Protein AF-A0A7J7LXD3-F1 (afdb_monomer_lite)

Organism: NCBI:txid39325

Secondary structure (DSSP, 8-state):
-HHHH-HHHHHHHHHHHHHHHHHTT-GGGGHHHHHHHHHHHHHTT-HHHHHHHHHHHHHHHHHTT--S-S---

Radius of gyration: 12.21 Å; chains: 1; bounding box: 26×20×30 Å

Foldseek 3Di:
DCCVVPVVVLLVVLVVVCVVCVVVVNNVVSLVSLVVNLVSCVVVVVVVVSVVSVVVNVVSCVSVVPPDPPPDD

Structure (mmCIF, N/CA/C/O backbone):
data_AF-A0A7J7LXD3-F1
#
_entry.id   AF-A0A7J7LXD3-F1
#
loop_
_atom_site.group_PDB
_atom_site.id
_atom_site.type_symbol
_atom_site.label_atom_id
_atom_site.label_alt_id
_atom_site.label_comp_id
_atom_site.label_asym_id
_atom_site.label_entity_id
_atom_site.label_seq_id
_atom_site.pdbx_PDB_ins_code
_atom_site.Cartn_x
_atom_site.Cartn_y
_atom_site.Cartn_z
_atom_site.occupancy
_atom_site.B_iso_or_equiv
_atom_site.auth_seq_id
_atom_site.auth_comp_id
_atom_site.auth_asym_id
_atom_site.auth_atom_id
_atom_site.pdbx_PDB_model_num
ATOM 1 N N . ALA A 1 1 ? -16.432 -9.745 5.451 1.00 81.56 1 ALA A N 1
ATOM 2 C CA . ALA A 1 1 ? -15.070 -10.147 5.030 1.00 81.56 1 ALA A CA 1
ATOM 3 C C . ALA A 1 1 ? -14.113 -10.020 6.219 1.00 81.56 1 ALA A C 1
ATOM 5 O O . ALA A 1 1 ? -14.551 -9.534 7.256 1.00 81.56 1 ALA A O 1
ATOM 6 N N . LEU A 1 2 ? -12.842 -10.443 6.103 1.00 91.88 2 LEU A N 1
ATOM 7 C CA . LEU A 1 2 ? -11.856 -10.281 7.190 1.00 91.88 2 LEU A CA 1
ATOM 8 C C . LEU A 1 2 ? -11.736 -8.812 7.630 1.00 91.88 2 LEU A C 1
ATOM 10 O O . LEU A 1 2 ? -11.686 -8.549 8.826 1.00 91.88 2 LEU A O 1
ATOM 14 N N . GLU A 1 3 ? -11.801 -7.882 6.672 1.00 94.75 3 GLU A N 1
ATOM 15 C CA . GLU A 1 3 ? -11.817 -6.428 6.893 1.00 94.75 3 GLU A CA 1
ATOM 16 C C . GLU A 1 3 ? -12.873 -5.964 7.908 1.00 94.75 3 GLU A C 1
ATOM 18 O O . GLU A 1 3 ? -12.624 -5.020 8.646 1.00 94.75 3 GLU A O 1
ATOM 23 N N . ASP A 1 4 ? -14.039 -6.615 7.968 1.00 94.25 4 ASP A N 1
ATOM 24 C CA . ASP A 1 4 ? -15.128 -6.197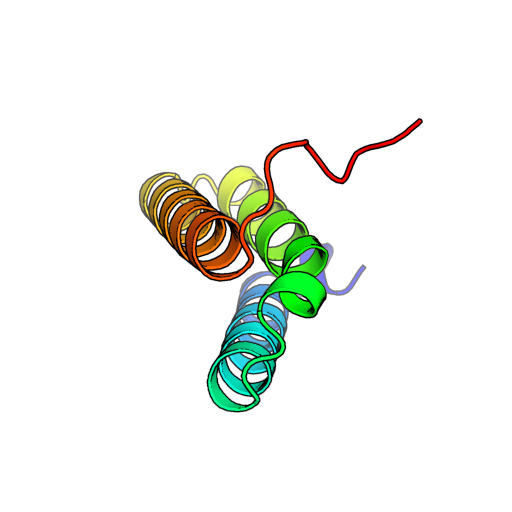 8.863 1.00 94.25 4 ASP A CA 1
ATOM 25 C C . ASP A 1 4 ? -14.923 -6.731 10.288 1.00 94.25 4 ASP A C 1
ATOM 27 O O . ASP A 1 4 ? -15.298 -6.091 11.265 1.00 94.25 4 ASP A O 1
ATOM 31 N N . SER A 1 5 ? -14.339 -7.928 10.410 1.00 96.69 5 SER A N 1
ATOM 32 C CA . SER A 1 5 ? -14.137 -8.613 11.693 1.00 96.69 5 SER A CA 1
ATOM 33 C C . SER A 1 5 ? -12.795 -8.303 12.357 1.00 96.69 5 SER A C 1
ATOM 35 O O . SER A 1 5 ? -12.676 -8.407 13.574 1.00 96.69 5 SER A O 1
ATOM 37 N N . SER A 1 6 ? -11.767 -7.984 11.568 1.00 97.69 6 SER A N 1
ATOM 38 C CA . SER A 1 6 ? -10.404 -7.727 12.037 1.00 97.69 6 SER A CA 1
ATOM 39 C C . SER A 1 6 ? -9.669 -6.815 11.042 1.00 97.69 6 SER A C 1
ATOM 41 O O . SER A 1 6 ? -8.834 -7.274 10.257 1.00 97.69 6 SER A O 1
ATOM 43 N N . PRO A 1 7 ? -10.006 -5.514 11.021 1.00 97.44 7 PRO A N 1
ATOM 44 C CA . PRO A 1 7 ? -9.495 -4.591 10.012 1.00 97.44 7 PRO A CA 1
ATOM 45 C C . PRO A 1 7 ? -7.980 -4.375 10.112 1.00 97.44 7 PRO A C 1
ATOM 47 O O . PRO A 1 7 ? -7.318 -4.297 9.082 1.00 97.44 7 PRO A O 1
ATOM 50 N N . ASP A 1 8 ? -7.409 -4.340 11.321 1.00 98.00 8 ASP A N 1
ATOM 51 C CA . ASP A 1 8 ? -5.958 -4.187 11.501 1.00 98.00 8 ASP A CA 1
ATOM 52 C C . ASP A 1 8 ? -5.174 -5.403 10.987 1.00 98.00 8 ASP A C 1
ATOM 54 O O . ASP A 1 8 ? -4.109 -5.245 10.392 1.00 98.00 8 ASP A O 1
ATOM 58 N N . GLU A 1 9 ? -5.716 -6.613 11.151 1.00 98.25 9 GLU A N 1
ATOM 59 C CA . GLU A 1 9 ? -5.101 -7.831 10.616 1.00 98.25 9 GLU A CA 1
ATOM 60 C C . GLU A 1 9 ? -5.204 -7.879 9.088 1.00 98.25 9 GLU A C 1
ATOM 62 O O . GLU A 1 9 ? -4.234 -8.224 8.416 1.00 98.25 9 GLU A O 1
ATOM 67 N N . ALA A 1 10 ? -6.347 -7.470 8.524 1.00 98.12 10 ALA A N 1
ATOM 68 C CA . ALA A 1 10 ? -6.500 -7.332 7.077 1.00 98.12 10 ALA A CA 1
ATOM 69 C C . ALA A 1 10 ? -5.488 -6.325 6.503 1.00 98.12 10 ALA A C 1
ATOM 71 O O . ALA A 1 10 ? -4.797 -6.632 5.532 1.00 98.12 10 ALA A O 1
ATOM 72 N N . ILE A 1 11 ? -5.343 -5.158 7.144 1.00 98.25 11 ILE A N 1
ATOM 73 C CA . ILE A 1 11 ? -4.330 -4.155 6.792 1.00 98.25 11 ILE A CA 1
ATOM 74 C C . ILE A 1 11 ? -2.933 -4.774 6.828 1.00 98.25 11 ILE A C 1
ATOM 76 O O . ILE A 1 11 ? -2.201 -4.647 5.850 1.00 98.25 11 ILE A O 1
ATOM 80 N N . ARG A 1 12 ? -2.568 -5.463 7.917 1.00 98.31 12 ARG A N 1
ATOM 81 C CA . ARG A 1 12 ? -1.252 -6.101 8.056 1.00 98.31 12 ARG A CA 1
ATOM 82 C C . ARG A 1 12 ? -0.977 -7.066 6.905 1.00 98.31 12 ARG A C 1
ATOM 84 O O . ARG A 1 12 ? 0.059 -6.954 6.262 1.00 98.31 12 ARG A O 1
ATOM 91 N N . MET A 1 13 ? -1.930 -7.943 6.585 1.00 98.25 13 MET A N 1
ATOM 92 C CA . MET A 1 13 ? -1.794 -8.887 5.471 1.00 98.25 13 MET A CA 1
ATOM 93 C C . MET A 1 13 ? -1.608 -8.185 4.118 1.00 98.25 13 MET A C 1
ATOM 95 O O . MET A 1 13 ? -0.769 -8.613 3.328 1.00 98.25 13 MET A O 1
ATOM 99 N N . TYR A 1 14 ? -2.355 -7.109 3.841 1.00 98.19 14 TYR A N 1
ATOM 100 C CA . TYR A 1 14 ? -2.190 -6.346 2.599 1.00 98.19 14 TYR A CA 1
ATOM 101 C C . TYR A 1 14 ? -0.840 -5.632 2.530 1.00 98.19 14 TYR A C 1
ATOM 103 O O . TYR A 1 14 ? -0.197 -5.655 1.485 1.00 98.19 14 TYR A O 1
ATOM 111 N N . VAL A 1 15 ? -0.392 -5.032 3.635 1.00 98.19 15 VAL A N 1
ATOM 112 C CA . VAL A 1 15 ? 0.905 -4.346 3.723 1.00 98.19 15 VAL A CA 1
ATOM 113 C C . VAL A 1 15 ? 2.062 -5.324 3.523 1.00 98.19 15 VAL A C 1
ATOM 115 O O . VAL A 1 15 ? 2.969 -5.023 2.745 1.00 98.19 15 VAL A O 1
ATOM 118 N N . ASP A 1 16 ? 2.007 -6.487 4.175 1.00 98.44 16 ASP A N 1
ATOM 119 C CA . ASP A 1 16 ? 3.018 -7.540 4.051 1.00 98.44 16 ASP A CA 1
ATOM 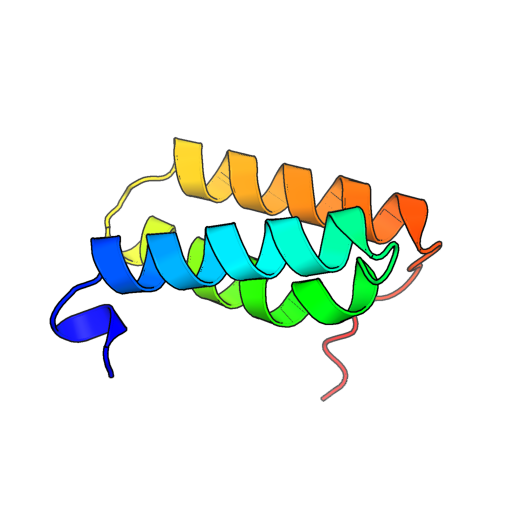120 C C . ASP A 1 16 ? 3.077 -8.056 2.602 1.00 98.44 16 ASP A C 1
ATOM 122 O O . ASP A 1 16 ? 4.152 -8.183 2.019 1.00 98.44 16 ASP A O 1
ATOM 126 N N . ALA A 1 17 ? 1.920 -8.282 1.974 1.00 98.06 17 ALA A N 1
ATOM 127 C CA . ALA A 1 17 ? 1.850 -8.726 0.585 1.00 98.06 17 ALA A CA 1
ATOM 128 C C . ALA A 1 17 ? 2.334 -7.657 -0.417 1.00 98.06 17 ALA A C 1
ATOM 130 O O . ALA A 1 17 ? 3.027 -8.006 -1.372 1.00 98.06 17 ALA A O 1
ATOM 131 N N . CYS A 1 18 ? 2.037 -6.368 -0.194 1.00 98.00 18 CYS A N 1
ATOM 132 C CA . CYS A 1 18 ? 2.635 -5.271 -0.967 1.00 98.00 18 CYS A CA 1
ATOM 133 C C . CYS A 1 18 ? 4.164 -5.305 -0.870 1.00 98.00 18 CYS A C 1
ATOM 135 O O . CYS A 1 18 ? 4.829 -5.239 -1.896 1.00 98.00 18 CYS A O 1
ATOM 137 N N . ALA A 1 19 ? 4.717 -5.440 0.342 1.00 97.62 19 ALA A N 1
ATOM 138 C CA . ALA A 1 19 ? 6.164 -5.471 0.551 1.00 97.62 19 ALA A CA 1
ATOM 139 C C . ALA A 1 19 ? 6.828 -6.632 -0.203 1.00 97.62 19 ALA A C 1
ATOM 141 O O . ALA A 1 19 ? 7.791 -6.403 -0.926 1.00 97.62 19 ALA A O 1
ATOM 142 N N . ILE A 1 20 ? 6.262 -7.842 -0.124 1.00 98.25 20 ILE A N 1
ATOM 143 C CA . ILE A 1 20 ? 6.776 -9.015 -0.852 1.00 98.25 20 ILE A CA 1
ATOM 144 C C . ILE A 1 20 ? 6.786 -8.768 -2.367 1.00 98.25 20 ILE A C 1
ATOM 146 O O . I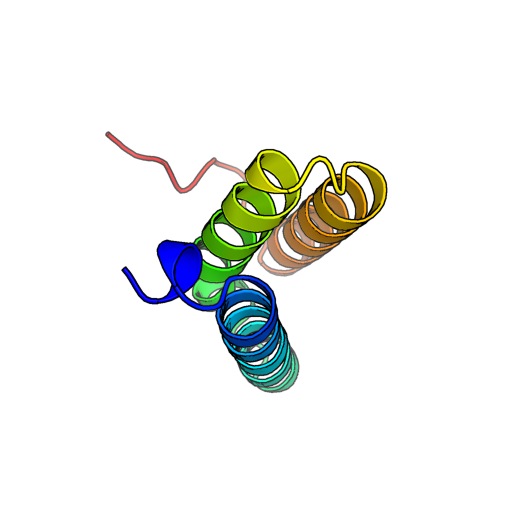LE A 1 20 ? 7.757 -9.090 -3.044 1.00 98.25 20 ILE A O 1
ATOM 15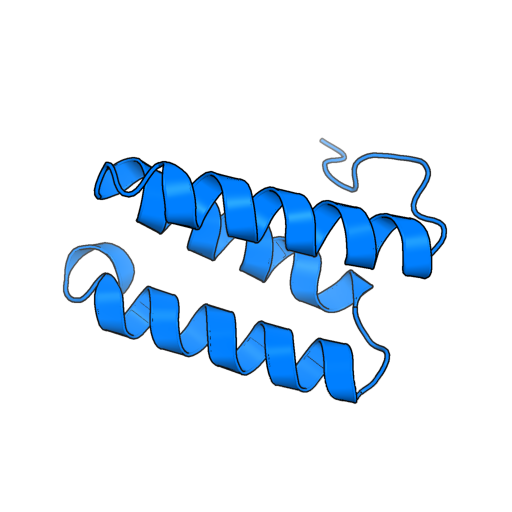0 N N . LEU A 1 21 ? 5.712 -8.197 -2.919 1.00 97.69 21 LEU A N 1
ATOM 151 C CA . LEU A 1 21 ? 5.622 -7.937 -4.359 1.00 97.69 21 LEU A CA 1
ATOM 152 C C . LEU A 1 21 ? 6.567 -6.822 -4.817 1.00 97.69 21 LEU A C 1
ATOM 154 O O . LEU A 1 21 ? 7.122 -6.916 -5.906 1.00 97.69 21 LEU A O 1
ATOM 158 N N . GLU A 1 22 ? 6.755 -5.783 -4.008 1.00 95.25 22 GLU A N 1
ATOM 159 C CA . GLU A 1 22 ? 7.709 -4.704 -4.286 1.00 95.25 22 GLU A CA 1
ATOM 160 C C . GLU A 1 22 ? 9.163 -5.196 -4.235 1.00 95.25 22 GLU A C 1
ATOM 162 O O . GLU A 1 22 ? 9.958 -4.832 -5.104 1.00 95.25 22 GLU A O 1
ATOM 167 N N . GLU A 1 23 ? 9.504 -6.040 -3.253 1.00 96.56 23 GLU A N 1
ATOM 168 C CA . GLU A 1 23 ? 10.819 -6.689 -3.135 1.00 96.56 23 GLU A CA 1
ATOM 169 C C . GLU A 1 23 ? 11.118 -7.593 -4.339 1.00 96.56 23 GLU A C 1
ATOM 171 O O . GLU A 1 23 ? 12.245 -7.619 -4.829 1.00 96.56 23 GLU A O 1
ATOM 176 N N . ASP A 1 24 ? 10.093 -8.270 -4.859 1.00 96.81 24 ASP A N 1
ATOM 177 C CA . ASP A 1 24 ? 10.157 -9.120 -6.052 1.00 96.81 24 ASP A CA 1
ATOM 178 C C . ASP A 1 24 ? 10.154 -8.338 -7.388 1.00 96.81 24 ASP A C 1
ATOM 180 O O . ASP A 1 24 ? 10.088 -8.961 -8.452 1.00 96.81 24 ASP A O 1
ATOM 184 N N . GLU A 1 25 ? 10.170 -6.998 -7.362 1.00 94.31 25 GLU A N 1
ATOM 185 C CA . GLU A 1 25 ? 10.021 -6.114 -8.537 1.00 94.31 25 GLU A CA 1
ATOM 186 C C . GLU A 1 25 ? 8.711 -6.331 -9.327 1.00 94.31 25 GLU A C 1
ATOM 188 O O . GLU A 1 25 ? 8.613 -6.064 -10.528 1.00 94.31 25 GLU A O 1
ATOM 193 N N . LYS A 1 26 ? 7.668 -6.816 -8.647 1.00 94.62 26 LYS A N 1
ATOM 194 C CA . LYS A 1 26 ? 6.322 -7.073 -9.182 1.00 94.62 26 LYS A CA 1
ATOM 195 C C . LYS A 1 26 ? 5.328 -6.006 -8.726 1.00 94.62 26 LYS A C 1
ATOM 197 O O . LYS A 1 26 ? 4.169 -6.316 -8.448 1.00 94.62 26 LYS A O 1
ATOM 202 N N . ASP A 1 27 ? 5.746 -4.745 -8.663 1.00 93.31 27 ASP A N 1
ATOM 203 C CA . ASP A 1 27 ? 4.974 -3.657 -8.051 1.00 93.31 27 ASP A CA 1
ATOM 204 C C . ASP A 1 27 ? 3.566 -3.496 -8.672 1.00 93.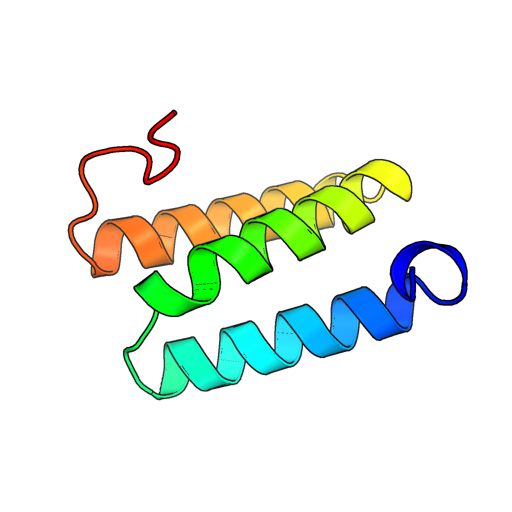31 27 ASP A C 1
ATOM 206 O O . ASP A 1 27 ? 2.596 -3.221 -7.965 1.00 93.31 27 ASP A O 1
ATOM 210 N N . GLN A 1 28 ? 3.403 -3.763 -9.976 1.00 90.88 28 GLN A N 1
ATOM 211 C CA . GLN A 1 28 ? 2.095 -3.728 -10.651 1.00 90.88 28 GLN A CA 1
ATOM 212 C C . GLN A 1 28 ? 1.088 -4.738 -10.069 1.00 90.88 28 GLN A C 1
ATOM 214 O O . GLN A 1 28 ? -0.115 -4.473 -10.050 1.00 90.88 28 GLN A O 1
ATOM 219 N N . MET A 1 29 ? 1.555 -5.881 -9.556 1.00 93.62 29 MET A N 1
ATOM 220 C CA . MET A 1 29 ? 0.696 -6.883 -8.915 1.00 93.62 29 MET A CA 1
ATOM 221 C C . MET A 1 29 ? 0.188 -6.420 -7.540 1.00 93.62 29 MET A C 1
ATOM 223 O O . MET A 1 29 ? -0.798 -6.962 -7.046 1.00 93.62 29 MET A O 1
ATOM 227 N N . ALA A 1 30 ? 0.818 -5.409 -6.929 1.00 95.75 30 ALA A N 1
ATOM 228 C CA . ALA A 1 30 ? 0.410 -4.859 -5.637 1.00 95.75 30 ALA A CA 1
ATOM 229 C C . ALA A 1 30 ? -0.739 -3.836 -5.744 1.00 95.75 30 ALA A C 1
ATOM 231 O O . ALA A 1 30 ? -1.272 -3.407 -4.723 1.00 95.75 30 ALA A O 1
ATOM 232 N N . PHE A 1 31 ? -1.166 -3.452 -6.954 1.00 94.06 31 PHE A N 1
ATOM 233 C CA . PHE A 1 31 ? -2.140 -2.367 -7.158 1.00 94.06 31 PHE A CA 1
ATOM 234 C C . PHE A 1 31 ? -3.482 -2.614 -6.468 1.00 94.06 31 PHE A C 1
ATOM 236 O O . PHE A 1 31 ? -4.010 -1.730 -5.789 1.00 94.06 31 PHE A O 1
ATOM 243 N N . ASP A 1 32 ? -4.019 -3.828 -6.588 1.00 94.12 32 ASP A N 1
ATOM 244 C CA . ASP A 1 32 ? -5.266 -4.183 -5.911 1.00 94.12 32 ASP A CA 1
ATOM 245 C C . ASP A 1 32 ? -5.116 -4.207 -4.387 1.00 94.12 32 ASP A C 1
ATOM 247 O O . ASP A 1 32 ? -6.061 -3.865 -3.674 1.00 94.12 32 ASP A O 1
ATOM 251 N N . LEU A 1 33 ? -3.926 -4.542 -3.884 1.00 96.56 33 LEU A N 1
ATOM 252 C CA . LEU A 1 33 ? -3.627 -4.552 -2.454 1.00 96.56 33 LEU A CA 1
ATOM 253 C C . LEU A 1 33 ? -3.528 -3.131 -1.894 1.00 96.56 33 LEU A C 1
ATOM 255 O O . LEU A 1 33 ? -4.089 -2.866 -0.830 1.00 96.56 33 LEU A O 1
ATOM 259 N N . TYR A 1 34 ? -2.912 -2.197 -2.631 1.00 96.81 34 TYR A N 1
ATOM 260 C CA . TYR A 1 34 ? -2.935 -0.779 -2.264 1.00 96.81 34 TYR A CA 1
ATOM 261 C C . TYR A 1 34 ? -4.366 -0.271 -2.143 1.00 96.81 34 TYR A C 1
ATOM 263 O O . TYR A 1 34 ? -4.743 0.301 -1.120 1.00 96.81 34 TYR A O 1
ATOM 271 N N . ARG A 1 35 ? -5.195 -0.547 -3.154 1.00 95.69 35 ARG A N 1
ATOM 272 C CA . ARG A 1 35 ? -6.600 -0.136 -3.162 1.00 95.69 35 ARG A CA 1
ATOM 273 C C . ARG A 1 35 ? -7.391 -0.758 -2.007 1.00 95.69 35 ARG A C 1
ATOM 275 O O . ARG A 1 35 ? -8.200 -0.059 -1.387 1.00 95.69 35 ARG A O 1
ATOM 282 N N . ALA A 1 36 ? -7.164 -2.038 -1.705 1.00 96.75 36 ALA A N 1
ATOM 283 C CA . ALA A 1 36 ? -7.816 -2.738 -0.600 1.00 96.75 36 ALA A CA 1
ATOM 284 C C . ALA A 1 36 ? -7.442 -2.116 0.755 1.00 96.75 36 ALA A C 1
ATOM 286 O O . ALA A 1 36 ? -8.323 -1.660 1.483 1.00 96.75 36 ALA A O 1
ATOM 287 N N . ALA A 1 37 ? -6.148 -1.982 1.054 1.00 97.94 37 ALA A N 1
ATOM 288 C CA . ALA A 1 37 ? -5.671 -1.386 2.301 1.00 97.94 37 ALA A CA 1
ATOM 289 C C . ALA A 1 37 ? -6.121 0.075 2.468 1.00 97.94 37 ALA A C 1
ATOM 291 O O . ALA A 1 37 ? -6.629 0.438 3.528 1.00 97.94 37 ALA A O 1
ATOM 292 N N . THR A 1 38 ? -6.027 0.901 1.417 1.00 98.12 38 THR A N 1
ATOM 293 C CA . THR A 1 38 ? -6.547 2.279 1.428 1.00 98.12 38 THR A CA 1
ATOM 294 C C . THR A 1 38 ? -8.033 2.312 1.777 1.00 98.12 38 THR A C 1
ATOM 296 O O . THR A 1 38 ? -8.453 3.142 2.581 1.00 98.12 38 THR A O 1
ATOM 299 N N . SER A 1 39 ? -8.833 1.398 1.220 1.00 97.94 39 SER A N 1
ATOM 300 C CA . SER A 1 39 ? -10.269 1.327 1.514 1.00 97.94 39 SER A CA 1
ATOM 301 C C . SER A 1 39 ? -10.538 1.002 2.986 1.00 97.94 39 SER A C 1
ATOM 303 O O . SER A 1 39 ? -11.434 1.598 3.582 1.00 97.94 39 SER A O 1
ATOM 305 N N . VAL A 1 40 ? -9.751 0.108 3.596 1.00 98.12 40 VAL A N 1
ATOM 306 C CA . VAL A 1 40 ? -9.861 -0.191 5.034 1.00 98.12 40 VAL A CA 1
ATOM 307 C C . VAL A 1 40 ? -9.426 1.009 5.880 1.00 98.12 40 VAL A C 1
ATOM 309 O O . VAL A 1 40 ? -10.158 1.397 6.788 1.00 98.12 40 VAL A O 1
ATOM 312 N N . TYR A 1 41 ? -8.304 1.662 5.556 1.00 98.56 41 TYR A N 1
ATOM 313 C CA . TYR A 1 41 ? -7.865 2.869 6.267 1.00 98.56 41 TYR A CA 1
ATOM 314 C C . TYR A 1 41 ? -8.913 3.988 6.234 1.00 98.56 41 TYR A C 1
ATOM 316 O O . TYR A 1 41 ? -9.150 4.623 7.260 1.00 98.56 41 TYR A O 1
ATOM 324 N N . LEU A 1 42 ? -9.577 4.204 5.093 1.00 98.38 42 LEU A N 1
ATOM 325 C CA . LEU A 1 42 ? -10.658 5.189 4.970 1.00 98.38 42 LEU A CA 1
ATOM 326 C C . LEU A 1 42 ? -11.861 4.844 5.856 1.00 98.38 42 LEU A C 1
ATOM 328 O O . LEU A 1 42 ? -12.374 5.727 6.538 1.00 98.38 42 LEU A O 1
ATOM 332 N N . LYS A 1 43 ? -12.287 3.572 5.889 1.00 97.69 43 LYS A N 1
ATOM 333 C CA . LYS A 1 43 ? -13.385 3.110 6.762 1.00 97.69 43 LYS A CA 1
ATOM 334 C C . LYS A 1 43 ? -13.068 3.288 8.252 1.00 97.69 43 LYS A C 1
ATOM 336 O O . LYS A 1 43 ? -13.984 3.485 9.040 1.00 97.69 43 LYS A O 1
ATOM 341 N N . LEU A 1 44 ? -11.791 3.211 8.628 1.00 98.06 44 LEU A N 1
ATOM 342 C CA . LEU A 1 44 ? -11.311 3.443 9.994 1.00 98.06 44 LEU A CA 1
ATOM 343 C C . LEU A 1 44 ? -11.007 4.919 10.302 1.00 98.06 44 LEU A C 1
ATOM 345 O O . LEU A 1 44 ? -10.473 5.210 11.369 1.00 98.06 44 LEU A O 1
ATOM 349 N N . GLU A 1 45 ? -11.271 5.838 9.367 1.00 98.25 45 GLU A N 1
ATOM 350 C CA . GLU A 1 45 ? -10.935 7.267 9.479 1.00 98.25 45 GLU A CA 1
ATOM 351 C C . GLU A 1 45 ? -9.429 7.545 9.687 1.00 98.25 45 GLU A C 1
ATOM 353 O O . GLU A 1 45 ? -9.010 8.610 10.146 1.00 98.25 45 GLU A O 1
ATOM 358 N N . ARG A 1 46 ? -8.569 6.599 9.291 1.00 98.38 46 ARG A N 1
ATOM 359 C CA . ARG A 1 46 ? -7.102 6.699 9.354 1.00 98.38 46 ARG A CA 1
ATOM 360 C C . ARG A 1 46 ? -6.562 7.402 8.108 1.00 98.38 46 ARG A C 1
ATOM 362 O O . ARG A 1 46 ? -5.823 6.830 7.309 1.00 98.38 46 ARG A O 1
ATOM 369 N N . TYR A 1 47 ? -6.951 8.661 7.921 1.00 98.19 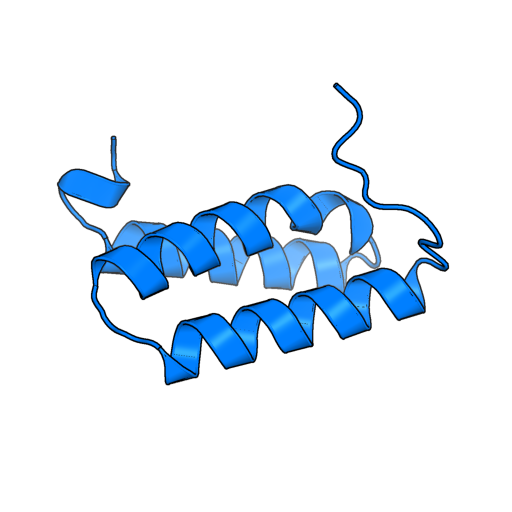47 TYR A N 1
ATOM 370 C CA . TYR A 1 47 ? -6.716 9.394 6.669 1.00 98.19 47 TYR A CA 1
ATOM 371 C C . TYR A 1 47 ? -5.236 9.581 6.316 1.00 98.19 47 TYR A C 1
ATOM 373 O O . TYR A 1 47 ? -4.877 9.509 5.142 1.00 98.19 47 TYR A O 1
ATOM 381 N N . ASN A 1 48 ? -4.367 9.774 7.312 1.00 98.56 48 ASN A N 1
ATOM 382 C CA . ASN A 1 48 ? -2.926 9.902 7.074 1.00 98.56 48 ASN A CA 1
ATOM 383 C C . ASN A 1 48 ? -2.320 8.596 6.541 1.00 98.56 48 ASN A C 1
ATOM 385 O O . ASN A 1 48 ? -1.510 8.626 5.613 1.00 98.56 48 ASN A O 1
ATOM 389 N N . ASP A 1 49 ? -2.750 7.452 7.077 1.00 98.44 49 ASP A N 1
ATOM 390 C CA . ASP A 1 49 ? -2.305 6.138 6.606 1.00 98.44 49 ASP A CA 1
ATOM 391 C C . ASP A 1 49 ? -2.836 5.868 5.194 1.00 98.44 49 ASP A C 1
ATOM 393 O O . ASP A 1 49 ? -2.082 5.450 4.316 1.00 98.44 49 ASP A O 1
ATOM 397 N N . ALA A 1 50 ? -4.106 6.205 4.937 1.00 98.50 50 ALA A N 1
ATOM 398 C CA . ALA A 1 50 ? -4.703 6.110 3.606 1.00 98.50 50 ALA A CA 1
ATOM 399 C C . ALA A 1 50 ? -3.922 6.935 2.569 1.00 98.50 50 ALA A C 1
ATOM 401 O O . ALA A 1 50 ? -3.571 6.416 1.508 1.00 98.50 50 ALA A O 1
ATOM 402 N N . ALA A 1 51 ? -3.609 8.197 2.883 1.00 98.44 51 ALA A N 1
ATOM 403 C CA . ALA A 1 51 ? -2.826 9.075 2.016 1.00 98.44 51 ALA A CA 1
ATOM 404 C C . ALA A 1 51 ? -1.411 8.527 1.775 1.00 98.44 51 ALA A C 1
ATOM 406 O O . ALA A 1 51 ? -0.943 8.510 0.638 1.00 98.44 51 ALA A O 1
ATOM 407 N N . THR A 1 52 ? -0.759 8.017 2.822 1.00 98.31 52 THR A N 1
ATOM 408 C CA . THR A 1 52 ? 0.568 7.392 2.717 1.00 98.31 52 THR A CA 1
ATOM 409 C C . THR A 1 52 ? 0.540 6.186 1.777 1.00 98.31 52 THR A C 1
ATOM 411 O O . THR A 1 52 ? 1.423 6.041 0.932 1.00 98.31 52 THR A O 1
ATOM 414 N N . PHE A 1 53 ? -0.499 5.352 1.859 1.00 97.31 53 PHE A N 1
ATOM 415 C CA . PHE A 1 53 ? -0.639 4.185 0.988 1.00 97.31 53 PHE A CA 1
ATOM 416 C C . PHE A 1 53 ? -0.934 4.560 -0.471 1.00 97.31 53 PHE A C 1
ATOM 418 O O . PHE A 1 53 ? -0.397 3.936 -1.383 1.00 97.31 53 PHE A O 1
ATOM 425 N N . ILE A 1 54 ? -1.714 5.620 -0.708 1.00 97.56 54 ILE A N 1
ATOM 426 C CA . ILE A 1 54 ? -1.943 6.160 -2.059 1.00 97.56 54 ILE A CA 1
ATOM 427 C C . ILE A 1 54 ? -0.639 6.709 -2.656 1.00 97.56 54 ILE A C 1
ATOM 429 O O . ILE A 1 54 ? -0.365 6.482 -3.832 1.00 97.56 54 ILE A O 1
ATOM 433 N N . LEU A 1 55 ? 0.190 7.398 -1.862 1.00 97.88 55 LEU A N 1
ATOM 434 C CA . LEU A 1 55 ? 1.502 7.870 -2.318 1.00 97.88 55 LEU A CA 1
ATOM 435 C C . LEU A 1 55 ? 2.437 6.702 -2.658 1.00 97.88 55 LEU A C 1
ATOM 437 O O . LEU A 1 55 ? 3.092 6.736 -3.698 1.00 97.88 55 LEU A O 1
ATOM 441 N N . ARG A 1 56 ? 2.457 5.648 -1.829 1.00 96.88 56 ARG A N 1
ATOM 442 C CA . ARG A 1 56 ? 3.204 4.411 -2.111 1.00 96.88 56 ARG A CA 1
ATOM 443 C C . ARG A 1 56 ? 2.751 3.774 -3.427 1.00 96.88 56 ARG A C 1
ATOM 445 O O . ARG A 1 56 ? 3.594 3.433 -4.250 1.00 96.88 56 ARG A O 1
ATOM 452 N N . TRP A 1 57 ? 1.440 3.704 -3.667 1.00 95.75 57 TRP A N 1
ATOM 453 C CA . TRP A 1 57 ? 0.898 3.238 -4.945 1.00 95.75 57 TRP A CA 1
ATOM 454 C C . TRP A 1 57 ? 1.348 4.120 -6.117 1.00 95.75 57 TRP A C 1
ATOM 456 O O . TRP A 1 57 ? 1.783 3.599 -7.140 1.00 95.75 57 TRP A O 1
ATOM 466 N N . GLY A 1 58 ? 1.310 5.446 -5.974 1.00 94.12 58 GLY A N 1
ATOM 467 C CA . GLY A 1 58 ? 1.790 6.368 -7.008 1.00 94.12 58 GLY A CA 1
ATOM 468 C C . GLY A 1 58 ? 3.250 6.118 -7.402 1.00 94.12 58 GLY A C 1
ATOM 469 O O . GLY A 1 58 ? 3.563 6.091 -8.589 1.00 94.12 58 GLY A O 1
ATOM 470 N N . LEU A 1 59 ? 4.125 5.862 -6.425 1.00 94.94 59 LEU A N 1
ATOM 471 C CA . LEU A 1 59 ? 5.533 5.526 -6.670 1.00 94.94 59 LEU A CA 1
ATOM 472 C C . LEU A 1 59 ? 5.698 4.179 -7.387 1.00 94.94 59 LEU A C 1
ATOM 474 O O . LEU A 1 59 ? 6.478 4.079 -8.330 1.00 94.94 59 LEU A O 1
ATOM 478 N N . ALA A 1 60 ? 4.941 3.157 -6.979 1.00 94.56 60 ALA A N 1
ATOM 479 C CA . ALA A 1 60 ? 4.915 1.864 -7.662 1.00 94.56 60 ALA A CA 1
ATOM 480 C C . ALA A 1 60 ? 4.422 1.993 -9.116 1.00 94.56 60 ALA A C 1
ATOM 482 O O . ALA A 1 60 ? 4.981 1.387 -10.029 1.00 94.56 60 ALA A O 1
ATOM 483 N N . ALA A 1 61 ? 3.399 2.817 -9.350 1.00 93.38 61 ALA A N 1
ATOM 484 C CA . ALA A 1 61 ? 2.867 3.079 -10.681 1.00 93.38 61 ALA A CA 1
ATOM 485 C C . ALA A 1 61 ? 3.872 3.799 -11.585 1.00 93.38 61 ALA A C 1
ATOM 487 O O . ALA A 1 61 ? 4.051 3.389 -12.734 1.00 93.38 61 ALA A O 1
ATOM 488 N N . ASP A 1 62 ? 4.560 4.810 -11.055 1.00 93.25 62 ASP A N 1
ATOM 489 C CA . ASP A 1 62 ? 5.636 5.512 -11.755 1.00 93.25 62 ASP A CA 1
ATOM 490 C C . ASP A 1 62 ? 6.783 4.555 -12.117 1.00 93.25 62 ASP A C 1
ATOM 492 O O . ASP A 1 62 ? 7.174 4.469 -13.283 1.00 93.25 62 ASP A O 1
ATOM 496 N N . LYS A 1 63 ? 7.232 3.728 -11.159 1.00 93.31 63 LYS A N 1
ATOM 497 C CA . LYS A 1 63 ? 8.277 2.709 -11.369 1.00 93.31 63 LYS A CA 1
ATOM 498 C C . LYS A 1 63 ? 7.919 1.719 -12.483 1.00 93.31 63 LYS A C 1
ATOM 500 O O . LYS A 1 63 ? 8.786 1.341 -13.267 1.00 93.31 63 LYS A O 1
ATOM 505 N N . CYS A 1 64 ? 6.653 1.312 -12.583 1.00 91.12 64 CYS A N 1
ATOM 506 C CA . CYS A 1 64 ? 6.179 0.407 -13.635 1.00 91.12 64 CYS A CA 1
ATOM 507 C C . CYS A 1 64 ? 5.876 1.100 -14.977 1.00 91.12 64 CYS A C 1
ATOM 509 O O . CYS A 1 64 ? 5.476 0.420 -15.923 1.00 91.12 64 CYS A O 1
ATOM 511 N N . GLY A 1 65 ? 6.006 2.427 -15.082 1.00 90.69 65 GLY A N 1
ATOM 512 C CA . GLY A 1 65 ? 5.612 3.176 -16.280 1.00 90.69 65 GLY A CA 1
ATOM 513 C C . GLY A 1 65 ? 4.105 3.121 -16.559 1.00 90.69 65 GLY A C 1
ATOM 514 O O . GLY A 1 65 ? 3.677 3.186 -17.715 1.00 90.69 65 GLY A O 1
ATOM 515 N N . ALA A 1 66 ? 3.283 2.960 -15.519 1.00 87.81 66 ALA A N 1
ATOM 516 C CA . ALA A 1 66 ? 1.836 2.893 -15.656 1.00 87.81 66 ALA A CA 1
ATOM 517 C C . ALA A 1 66 ? 1.266 4.284 -15.985 1.00 87.81 66 ALA A C 1
ATOM 519 O O . ALA A 1 66 ? 1.148 5.150 -15.126 1.00 87.81 66 ALA A O 1
ATOM 520 N N . ILE A 1 67 ? 0.885 4.487 -17.247 1.00 83.00 67 ILE A N 1
ATOM 521 C CA . ILE A 1 67 ? 0.348 5.767 -17.748 1.00 83.00 67 ILE A CA 1
ATOM 522 C C . ILE A 1 67 ? -1.176 5.892 -17.635 1.00 83.00 67 ILE A C 1
ATOM 524 O O . ILE A 1 67 ? -1.720 6.981 -17.790 1.00 83.00 67 ILE A O 1
ATOM 528 N N . ASN A 1 68 ? -1.869 4.781 -17.382 1.00 77.94 68 ASN A N 1
ATOM 529 C CA . ASN A 1 68 ? -3.323 4.719 -17.295 1.00 77.94 68 ASN A CA 1
ATOM 530 C C . ASN A 1 68 ? -3.741 4.021 -16.003 1.00 77.94 68 ASN A C 1
ATOM 532 O O . ASN A 1 68 ? -3.069 3.103 -15.528 1.00 77.94 68 ASN A O 1
ATOM 536 N N . SER A 1 69 ? -4.901 4.417 -15.479 1.00 68.38 69 SER A N 1
ATOM 537 C CA . SER A 1 69 ? -5.579 3.643 -14.444 1.00 68.38 69 SER A CA 1
ATOM 538 C C . SER A 1 69 ? -5.864 2.238 -14.974 1.00 68.38 69 SER A C 1
ATOM 540 O O . SER A 1 69 ? -6.465 2.086 -16.035 1.00 68.38 69 SER A O 1
ATOM 542 N N . GLN A 1 70 ? -5.470 1.211 -14.219 1.00 66.62 70 GLN A N 1
ATOM 543 C CA . GLN A 1 70 ? -5.841 -0.182 -14.504 1.00 66.62 70 GLN A CA 1
ATOM 544 C C . GLN A 1 70 ? -7.322 -0.464 -14.189 1.00 66.62 70 GLN A C 1
ATOM 546 O O . GLN A 1 70 ? -7.793 -1.585 -14.355 1.00 66.62 70 GLN A O 1
ATOM 551 N N . CYS A 1 71 ? -8.075 0.552 -13.750 1.00 62.72 71 CYS A N 1
ATOM 552 C CA . CYS A 1 71 ? -9.525 0.499 -13.635 1.00 62.72 71 CYS A CA 1
ATOM 553 C C . CYS A 1 71 ? -10.145 0.606 -15.039 1.00 62.72 71 CYS A C 1
ATOM 555 O O . CYS A 1 71 ? -10.674 1.649 -15.426 1.00 62.72 71 CYS A O 1
ATOM 557 N N . MET A 1 72 ? -10.014 -0.458 -15.829 1.00 52.69 72 MET A N 1
ATOM 558 C CA . MET A 1 72 ? -10.810 -0.632 -17.039 1.00 52.69 72 MET A CA 1
ATOM 559 C C . MET A 1 72 ? -12.140 -1.266 -16.629 1.00 52.69 72 MET A C 1
ATOM 561 O O . MET A 1 72 ? -12.155 -2.358 -16.061 1.00 52.69 72 MET A O 1
ATOM 565 N N . VAL A 1 73 ? -13.235 -0.538 -16.860 1.00 48.84 73 VAL A N 1
ATOM 566 C CA . VAL A 1 73 ? -14.600 -1.088 -16.854 1.00 48.84 73 VAL A CA 1
ATOM 567 C C . VAL A 1 73 ? -14.840 -1.794 -18.179 1.00 48.84 73 VAL A C 1
ATOM 569 O O . VAL A 1 73 ? -14.440 -1.212 -19.213 1.00 48.84 73 VAL A O 1
#

InterPro domains:
  IPR000744 NSF attachment protein [PTHR13768] (2-71)
  IPR011990 Tetratricopeptide-like helical domain superfamily [G3DSA:1.25.40.10] (1-72)

Sequence (73 aa):
ALEDSSPDEAIRMYVDACAILEEDEKDQMAFDLYRAATSVYLKLERYNDAATFILRWGLAADKCGAINSQCMV

pLDDT: mean 93.2, std 10.03, range [48.84, 98.56]